Protein AF-M0NK54-F1 (afdb_monomer)

Nearest PDB structures (foldseek):
  3b08-assembly3_H  TM=5.889E-01  e=2.121E+00  Mus musculus
  2cr8-assembly1_A  TM=5.192E-01  e=7.440E+00  Homo sapiens

Foldseek 3Di:
DDPDDPVNVVVVVVVVCCVVCVVVCVVVVVVVVVVVVVPCPVVVVCVVVVVCDDDDDDVVNVVVVVQLPPPQDADPVPRHRDHPPDQADPPPRDGDPCPPPPPPPDPDDDDDDDDDDDD

Mean predicted aligned error: 20.12 Å

pLDDT: mean 71.03, std 16.87, range [41.09, 97.69]

Organism: NCBI:txid1227482

Secondary structure (DSSP, 8-state):
-----HHHHHHHHHHHHHHHHHHHHHHHHHHHHHHHHT-THHHHHHHHTT---S-PPPHHHHHHHHHHTTS--B-TTT-PBPPTT-SB-TTT--B----------------PPPP----

Sequence (119 aa):
MSTVTTAELVARLAVAALAIGGPTLLYLGLWRFLAWLRDDALVDRLAARGAIEEPRPAAVDVLASATAGVDGRRCPGCGSPIIAGATRCQRCRRALDREPDPGDGSVGTASEPPARRRD

Solvent-accessible surface area (backbone atoms only — not comparable to full-atom values): 7707 Å² total; per-residue (Å²): 134,86,82,77,49,73,67,60,53,52,51,52,51,51,51,51,48,44,67,66,46,37,63,57,51,52,48,52,49,51,51,51,50,55,56,54,75,57,44,56,73,58,54,50,54,35,52,75,65,63,67,68,63,75,85,73,75,50,76,66,48,52,53,48,48,63,59,34,56,75,71,71,44,55,36,92,87,74,64,46,79,40,54,82,90,56,58,48,39,90,85,79,63,45,75,45,81,79,70,78,77,80,87,64,84,70,87,74,87,82,77,89,82,82,88,81,82,88,135

Radius of gyration: 32.34 Å; Cα contacts (8 Å, |Δi|>4): 48; chains: 1; bounding box: 60×82×92 Å

Structure (mmCIF, N/CA/C/O backbone):
data_AF-M0NK54-F1
#
_entry.id   AF-M0NK54-F1
#
loop_
_atom_site.group_PDB
_atom_site.id
_atom_site.type_symbol
_atom_site.label_atom_id
_atom_site.label_alt_id
_atom_site.label_comp_id
_atom_site.label_asym_id
_atom_site.label_entity_id
_atom_site.label_seq_id
_atom_site.pdbx_PDB_ins_code
_atom_site.Cartn_x
_atom_site.Cartn_y
_atom_site.Cartn_z
_atom_site.occupancy
_atom_site.B_iso_or_equiv
_atom_site.auth_seq_id
_atom_site.auth_comp_id
_atom_site.auth_asym_id
_atom_site.auth_atom_id
_atom_site.pdbx_PDB_model_num
ATOM 1 N N . MET A 1 1 ? 26.879 10.551 -34.786 1.00 44.22 1 MET A N 1
ATOM 2 C CA . MET A 1 1 ? 25.578 9.965 -34.395 1.00 44.22 1 MET A CA 1
ATOM 3 C C . MET A 1 1 ? 25.880 8.704 -33.607 1.00 44.22 1 MET A C 1
ATOM 5 O O . MET A 1 1 ? 26.385 7.757 -34.190 1.00 44.22 1 MET A O 1
ATOM 9 N N . SER A 1 2 ? 25.709 8.731 -32.286 1.00 64.94 2 SER A N 1
ATOM 10 C CA . SER A 1 2 ? 26.017 7.589 -31.418 1.00 64.94 2 SER A CA 1
ATOM 11 C C . SER A 1 2 ? 24.992 6.484 -31.670 1.00 64.94 2 SER A C 1
ATOM 13 O O . SER A 1 2 ? 23.795 6.709 -31.499 1.00 64.94 2 SER A O 1
ATOM 15 N N . THR A 1 3 ? 25.436 5.317 -32.132 1.00 74.81 3 THR A N 1
ATOM 16 C CA . THR A 1 3 ? 24.569 4.152 -32.335 1.00 74.81 3 THR A CA 1
ATOM 17 C C . THR A 1 3 ? 24.114 3.637 -30.976 1.00 74.81 3 THR A C 1
ATOM 19 O O . THR A 1 3 ? 24.881 2.984 -30.271 1.00 74.81 3 THR A O 1
ATOM 22 N N . VAL A 1 4 ? 22.880 3.965 -30.593 1.00 80.94 4 VAL A N 1
ATOM 23 C CA . VAL A 1 4 ? 22.252 3.425 -29.385 1.00 80.94 4 VAL A CA 1
ATOM 24 C C . VAL A 1 4 ? 22.059 1.930 -29.593 1.00 80.94 4 VAL A C 1
ATOM 26 O O . VAL A 1 4 ? 21.452 1.501 -30.576 1.00 80.94 4 VAL A O 1
ATOM 29 N N . THR A 1 5 ? 22.601 1.132 -28.682 1.00 90.19 5 THR A N 1
ATOM 30 C CA . THR A 1 5 ? 22.465 -0.324 -28.751 1.00 90.19 5 THR A CA 1
ATOM 31 C C . THR A 1 5 ? 21.115 -0.752 -28.174 1.00 90.19 5 THR A C 1
ATOM 33 O O . THR A 1 5 ? 20.594 -0.126 -27.250 1.00 90.19 5 THR A O 1
ATOM 36 N N . THR A 1 6 ? 20.532 -1.842 -28.680 1.00 91.75 6 THR A N 1
ATOM 37 C CA . THR A 1 6 ? 19.256 -2.379 -28.169 1.00 91.75 6 THR A CA 1
ATOM 38 C C . THR A 1 6 ? 19.302 -2.626 -26.658 1.00 91.75 6 THR A C 1
ATOM 40 O O . THR A 1 6 ? 18.336 -2.344 -25.954 1.00 91.75 6 THR A O 1
ATOM 43 N N . ALA A 1 7 ? 20.446 -3.093 -26.146 1.00 91.50 7 ALA A N 1
ATOM 44 C CA . ALA A 1 7 ? 20.661 -3.338 -24.722 1.00 91.50 7 ALA A CA 1
ATOM 45 C C . ALA A 1 7 ? 20.542 -2.058 -23.875 1.00 91.50 7 ALA A C 1
ATOM 47 O O . ALA A 1 7 ? 19.894 -2.070 -22.830 1.00 91.50 7 ALA A O 1
ATOM 48 N N . GLU A 1 8 ? 21.106 -0.941 -24.341 1.00 92.94 8 GLU A N 1
ATOM 49 C CA . GLU A 1 8 ? 20.991 0.363 -23.675 1.00 92.94 8 GLU A CA 1
ATOM 50 C C . GLU A 1 8 ? 19.530 0.831 -23.604 1.00 92.94 8 GLU A C 1
ATOM 52 O O . GLU A 1 8 ? 19.076 1.360 -22.587 1.00 92.94 8 GLU A O 1
ATOM 57 N N . LEU A 1 9 ? 18.775 0.594 -24.675 1.00 94.94 9 LEU A N 1
ATOM 58 C CA . LEU A 1 9 ? 17.373 0.986 -24.784 1.00 94.94 9 LEU A CA 1
ATOM 59 C C . LEU A 1 9 ? 16.485 0.171 -23.833 1.00 94.94 9 LEU A C 1
ATOM 61 O O . LEU A 1 9 ? 15.668 0.739 -23.105 1.00 94.94 9 LEU A O 1
ATOM 65 N N . VAL A 1 10 ? 16.708 -1.144 -23.770 1.00 96.31 10 VAL A N 1
ATOM 66 C CA . VAL A 1 10 ? 16.043 -2.041 -22.813 1.00 96.31 10 VAL A CA 1
ATOM 67 C C . VAL A 1 10 ? 16.371 -1.645 -21.374 1.00 96.31 10 VAL A C 1
ATOM 69 O O . VAL A 1 10 ? 15.462 -1.558 -20.550 1.00 96.31 10 VAL A O 1
ATOM 72 N N . ALA A 1 11 ? 17.636 -1.342 -21.070 1.00 96.44 11 ALA A N 1
ATOM 73 C CA . ALA A 1 11 ? 18.041 -0.919 -19.732 1.00 96.44 11 ALA A CA 1
ATOM 74 C C . ALA A 1 11 ? 17.332 0.377 -19.305 1.00 96.44 11 ALA A C 1
ATOM 76 O O . ALA A 1 11 ? 16.788 0.448 -18.203 1.00 96.44 11 ALA A O 1
ATOM 77 N N . ARG A 1 12 ? 17.263 1.384 -20.185 1.00 95.94 12 ARG A N 1
ATOM 78 C CA . ARG A 1 12 ? 16.549 2.641 -19.898 1.00 95.94 12 ARG A CA 1
ATOM 79 C C . ARG A 1 12 ? 15.056 2.428 -19.685 1.00 95.94 12 ARG A C 1
ATOM 81 O O . ARG A 1 12 ? 14.497 3.011 -18.760 1.00 95.94 12 ARG A O 1
ATOM 88 N N . LEU A 1 13 ? 14.423 1.586 -20.500 1.00 96.69 13 LEU A N 1
ATOM 89 C CA . LEU A 1 13 ? 13.011 1.244 -20.332 1.00 96.69 13 LEU A CA 1
ATOM 90 C C . LEU A 1 13 ? 12.756 0.513 -19.014 1.00 96.69 13 LEU A C 1
ATOM 92 O O . LEU A 1 13 ? 11.796 0.841 -18.324 1.00 96.69 13 LEU A O 1
ATOM 96 N N . ALA A 1 14 ? 13.625 -0.423 -18.632 1.00 96.56 14 ALA A N 1
ATOM 97 C CA . ALA A 1 14 ? 13.516 -1.121 -17.357 1.00 96.56 14 ALA A CA 1
ATOM 98 C C . ALA A 1 14 ? 13.649 -0.154 -16.171 1.00 96.56 14 ALA A C 1
ATOM 100 O O . ALA A 1 14 ? 12.829 -0.189 -15.255 1.00 96.56 14 ALA A O 1
ATOM 101 N N . VAL A 1 15 ? 14.631 0.755 -16.212 1.00 97.50 15 VAL A N 1
ATOM 102 C CA . VAL A 1 15 ? 14.812 1.788 -15.180 1.00 97.50 15 VAL A CA 1
ATOM 103 C C . VAL A 1 15 ? 13.603 2.720 -15.122 1.00 97.50 15 VAL A C 1
ATOM 105 O O . VAL A 1 15 ? 13.113 2.998 -14.033 1.00 97.50 15 VAL A O 1
ATOM 108 N N . ALA A 1 16 ? 13.080 3.165 -16.267 1.00 97.56 16 ALA A N 1
ATOM 109 C CA . ALA A 1 16 ? 11.889 4.010 -16.317 1.00 97.56 16 ALA A CA 1
ATOM 110 C C . ALA A 1 16 ? 10.652 3.288 -15.758 1.00 97.56 16 ALA A C 1
ATOM 112 O O . ALA A 1 16 ? 9.930 3.847 -14.935 1.00 97.56 16 ALA A O 1
ATOM 113 N N . ALA A 1 17 ? 10.435 2.028 -16.141 1.00 97.44 17 ALA A N 1
ATOM 114 C CA . ALA A 1 17 ? 9.335 1.215 -15.635 1.00 97.44 17 ALA A CA 1
ATOM 115 C C . ALA A 1 17 ? 9.443 0.994 -14.120 1.00 97.44 17 ALA A C 1
ATOM 117 O O . ALA A 1 17 ? 8.443 1.112 -13.415 1.00 97.44 17 ALA A O 1
ATOM 118 N N . LEU A 1 18 ? 10.649 0.739 -13.603 1.00 96.44 18 LEU A N 1
ATOM 119 C CA . LEU A 1 18 ? 10.890 0.613 -12.168 1.00 96.44 18 LEU A CA 1
ATOM 120 C C . LEU A 1 18 ? 10.727 1.952 -11.439 1.00 96.44 18 LEU A C 1
ATOM 122 O O . LEU A 1 18 ? 10.186 1.974 -10.343 1.00 96.44 18 LEU A O 1
ATOM 126 N N . ALA A 1 19 ? 11.143 3.072 -12.025 1.00 97.19 19 ALA A N 1
ATOM 127 C CA . ALA A 1 19 ? 10.978 4.389 -11.411 1.00 97.19 19 ALA A CA 1
ATOM 128 C C . ALA A 1 19 ? 9.499 4.803 -11.317 1.00 97.19 19 ALA A C 1
ATOM 130 O O . ALA A 1 19 ? 9.091 5.402 -10.325 1.00 97.19 19 ALA A O 1
ATOM 131 N N . ILE A 1 20 ? 8.691 4.454 -12.324 1.00 96.75 20 ILE A N 1
ATOM 132 C CA . ILE A 1 20 ? 7.258 4.779 -12.378 1.00 96.75 20 ILE A CA 1
ATOM 133 C C . ILE A 1 20 ? 6.436 3.779 -11.556 1.00 96.75 20 ILE A C 1
ATOM 135 O O . ILE A 1 20 ? 5.618 4.172 -10.729 1.00 96.75 20 ILE A O 1
ATOM 139 N N . GLY A 1 21 ? 6.641 2.481 -11.780 1.00 97.69 21 GLY A N 1
ATOM 140 C CA . GLY A 1 21 ? 5.873 1.415 -11.138 1.00 97.69 21 GLY A CA 1
ATOM 141 C C . GLY A 1 21 ? 6.397 1.023 -9.759 1.00 97.69 21 GLY A C 1
ATOM 142 O O . GLY A 1 21 ? 5.640 0.510 -8.940 1.00 97.69 21 GLY A O 1
ATOM 143 N N . GLY A 1 22 ? 7.672 1.279 -9.474 1.00 96.31 22 GLY A N 1
ATOM 144 C CA . GLY A 1 22 ? 8.335 0.915 -8.222 1.00 96.31 22 GLY A CA 1
ATOM 145 C C . GLY A 1 22 ? 7.654 1.479 -6.981 1.00 96.31 22 GLY A C 1
ATOM 146 O O . GLY A 1 22 ? 7.365 0.687 -6.091 1.00 96.31 22 GLY A O 1
ATOM 147 N N . PRO A 1 23 ? 7.318 2.781 -6.904 1.00 96.56 23 PRO A N 1
ATOM 148 C CA . PRO A 1 23 ? 6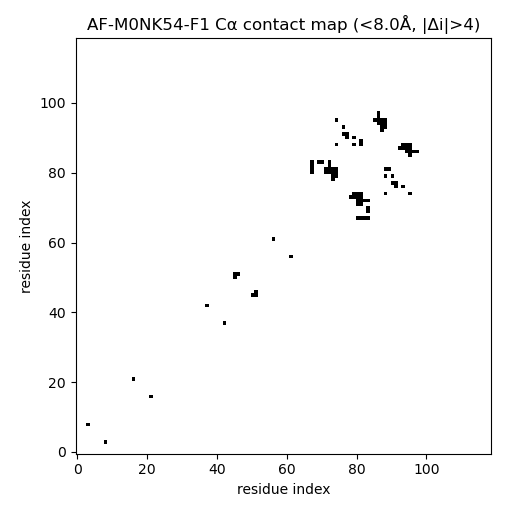.595 3.335 -5.760 1.00 96.56 23 PRO A CA 1
ATOM 149 C C . PRO A 1 23 ? 5.255 2.635 -5.515 1.00 96.56 23 PRO A C 1
ATOM 151 O O . PRO A 1 23 ? 4.918 2.328 -4.374 1.00 96.56 23 PRO A O 1
ATOM 154 N N . THR A 1 24 ? 4.511 2.320 -6.578 1.00 97.31 24 THR A N 1
ATOM 155 C CA . THR A 1 24 ? 3.226 1.615 -6.485 1.00 97.31 24 THR A CA 1
ATOM 156 C C . THR A 1 24 ? 3.407 0.162 -6.058 1.00 97.31 24 THR A C 1
ATOM 158 O O . THR A 1 24 ? 2.693 -0.304 -5.176 1.00 97.31 24 THR A O 1
ATOM 161 N N . LEU A 1 25 ? 4.375 -0.555 -6.634 1.00 96.56 25 LEU A N 1
ATOM 162 C CA . LEU A 1 25 ? 4.691 -1.933 -6.252 1.00 96.56 25 LEU A CA 1
ATOM 163 C C . LEU A 1 25 ? 5.199 -2.014 -4.811 1.00 96.56 25 LEU A C 1
ATOM 165 O O . LEU A 1 25 ? 4.790 -2.905 -4.073 1.00 96.56 25 LEU A O 1
ATOM 169 N N . LEU A 1 26 ? 6.040 -1.068 -4.394 1.00 96.44 26 LEU A N 1
ATOM 170 C CA . LEU A 1 26 ? 6.545 -0.955 -3.030 1.00 96.44 26 LEU A CA 1
ATOM 171 C C . LEU A 1 26 ? 5.412 -0.637 -2.055 1.00 96.44 26 LEU A C 1
ATOM 173 O O . LEU A 1 26 ? 5.325 -1.263 -1.003 1.00 96.44 26 LEU A O 1
ATOM 177 N N . TYR A 1 27 ? 4.504 0.266 -2.426 1.00 96.19 27 TYR A N 1
ATOM 178 C CA . TYR A 1 27 ? 3.310 0.564 -1.643 1.00 96.19 27 TYR A CA 1
ATOM 179 C C . TYR A 1 27 ? 2.400 -0.659 -1.502 1.00 96.19 27 TYR A C 1
ATOM 181 O O . TYR A 1 27 ? 2.024 -1.011 -0.388 1.00 96.19 27 TYR A O 1
ATOM 189 N N . LEU A 1 28 ? 2.070 -1.336 -2.604 1.00 96.50 28 LEU A N 1
ATOM 190 C CA . LEU A 1 28 ? 1.218 -2.526 -2.583 1.00 96.50 28 LEU A CA 1
ATOM 191 C C . LEU A 1 28 ? 1.880 -3.681 -1.832 1.00 96.50 28 LEU A C 1
ATOM 193 O O . LE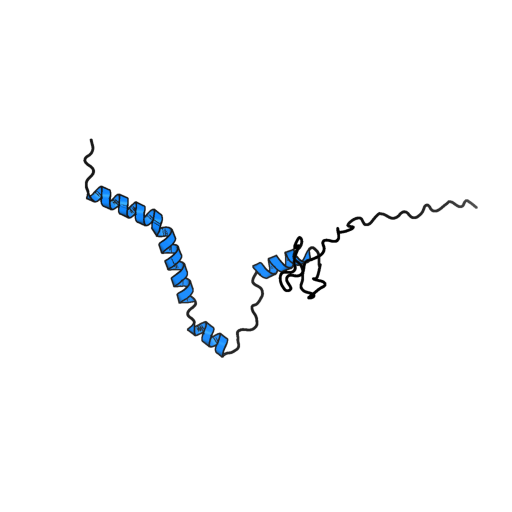U A 1 28 ? 1.205 -4.393 -1.092 1.00 96.50 28 LEU A O 1
ATOM 197 N N . GLY A 1 29 ? 3.192 -3.847 -1.992 1.00 95.75 29 GLY A N 1
ATOM 198 C CA . GLY A 1 29 ? 3.989 -4.822 -1.259 1.00 95.75 29 GLY A CA 1
ATOM 199 C C . GLY A 1 29 ? 3.962 -4.544 0.238 1.00 95.75 29 GLY A C 1
ATOM 200 O O . GLY A 1 29 ? 3.620 -5.434 1.011 1.00 95.75 29 GLY A O 1
ATOM 201 N N . LEU A 1 30 ? 4.231 -3.302 0.647 1.00 94.31 30 LEU A N 1
ATOM 202 C CA . LEU A 1 30 ? 4.159 -2.878 2.043 1.00 94.31 30 LEU A CA 1
ATOM 203 C C . LEU A 1 30 ? 2.747 -3.049 2.603 1.00 94.31 30 LEU A C 1
ATOM 205 O O . LEU A 1 30 ? 2.581 -3.585 3.691 1.00 94.31 30 LEU A O 1
ATOM 209 N N . TRP A 1 31 ? 1.724 -2.637 1.860 1.00 94.25 31 TRP A N 1
ATOM 210 C CA . TRP A 1 31 ? 0.332 -2.769 2.273 1.00 94.25 31 TRP A CA 1
ATOM 211 C C . TRP A 1 31 ? -0.062 -4.234 2.461 1.00 94.25 31 TRP A C 1
ATOM 213 O O . TRP A 1 31 ? -0.614 -4.588 3.500 1.00 94.25 31 TRP A O 1
ATOM 223 N N . ARG A 1 32 ? 0.281 -5.106 1.503 1.00 90.94 32 ARG A N 1
ATOM 224 C CA . ARG A 1 32 ? 0.028 -6.548 1.596 1.00 90.94 32 ARG A CA 1
ATOM 225 C C . ARG A 1 32 ? 0.809 -7.171 2.746 1.00 90.94 32 ARG A C 1
ATOM 227 O O . ARG A 1 32 ? 0.253 -7.987 3.466 1.00 90.94 32 ARG A O 1
ATOM 234 N N . PHE A 1 33 ? 2.067 -6.782 2.933 1.00 86.94 33 PHE A N 1
ATOM 235 C CA . PHE A 1 33 ? 2.903 -7.261 4.029 1.00 86.94 33 PHE A CA 1
ATOM 236 C C . PHE A 1 33 ? 2.349 -6.835 5.390 1.00 86.94 33 PHE A C 1
ATOM 238 O O . PHE A 1 33 ? 2.280 -7.651 6.298 1.00 86.94 33 PHE A O 1
ATOM 245 N N . LEU A 1 34 ? 1.891 -5.590 5.527 1.00 86.06 34 LEU A N 1
ATOM 246 C CA . LEU A 1 34 ? 1.244 -5.098 6.743 1.00 86.06 34 LEU A CA 1
ATOM 247 C C . LEU A 1 34 ? -0.119 -5.747 6.983 1.00 86.06 34 LEU A C 1
ATOM 249 O O . LEU A 1 34 ? -0.476 -5.960 8.137 1.00 86.06 34 LEU A O 1
ATOM 253 N N . ALA A 1 35 ? -0.881 -6.040 5.926 1.00 83.31 35 ALA A N 1
ATOM 254 C CA . ALA A 1 35 ? -2.129 -6.793 6.016 1.00 83.31 35 ALA A CA 1
ATOM 255 C C . ALA A 1 35 ? -1.865 -8.246 6.430 1.00 83.31 35 ALA A C 1
ATOM 257 O O . ALA A 1 35 ? -2.582 -8.774 7.267 1.00 83.31 35 ALA A O 1
ATOM 258 N N . TRP A 1 36 ? -0.795 -8.849 5.910 1.00 83.56 36 TRP A N 1
ATOM 259 C CA . TRP A 1 36 ? -0.360 -10.190 6.279 1.00 83.56 36 TRP A CA 1
ATOM 260 C C . TRP A 1 36 ? 0.188 -10.252 7.706 1.00 83.56 36 TRP A C 1
ATOM 262 O O . TRP A 1 36 ? -0.190 -11.133 8.449 1.00 83.56 36 TRP A O 1
ATOM 272 N N . LEU A 1 37 ? 1.011 -9.298 8.152 1.00 74.31 37 LEU A N 1
ATOM 273 C CA . LEU A 1 37 ? 1.467 -9.218 9.550 1.00 74.31 37 LEU A CA 1
ATOM 274 C C . LEU A 1 37 ? 0.324 -8.988 10.540 1.00 74.31 37 LEU A C 1
ATOM 276 O O . LEU A 1 37 ? 0.456 -9.300 11.721 1.00 74.31 37 LEU A O 1
ATOM 280 N N . ARG A 1 38 ? -0.790 -8.427 10.063 1.00 69.00 38 ARG A N 1
ATOM 281 C CA . ARG A 1 38 ? -2.032 -8.314 10.825 1.00 69.00 38 ARG A CA 1
ATOM 282 C C . ARG A 1 38 ? -2.715 -9.671 11.039 1.00 69.00 38 ARG A C 1
ATOM 284 O O . ARG A 1 38 ? -3.741 -9.668 11.709 1.00 69.00 38 ARG A O 1
ATOM 291 N N . ASP A 1 39 ? -2.137 -10.754 10.494 1.00 66.31 39 ASP A N 1
ATOM 292 C CA . ASP A 1 39 ? -2.734 -12.073 10.309 1.00 66.31 39 ASP A CA 1
ATOM 293 C C . ASP A 1 39 ? -3.666 -12.458 11.446 1.00 66.31 39 ASP A C 1
ATOM 295 O O . ASP A 1 39 ? -3.331 -12.471 12.643 1.00 66.31 39 ASP A O 1
ATOM 299 N N . ASP A 1 40 ? -4.850 -12.806 10.983 1.00 61.06 40 ASP A N 1
ATOM 300 C CA . ASP A 1 40 ? -6.112 -12.890 11.682 1.00 61.06 40 ASP A CA 1
ATOM 301 C C . ASP A 1 40 ? -6.095 -13.927 12.806 1.00 61.06 40 ASP A C 1
ATOM 303 O O . ASP A 1 40 ? -6.926 -13.891 13.696 1.00 61.06 40 ASP A O 1
ATOM 307 N N . ALA A 1 41 ? -5.068 -14.772 12.895 1.00 62.75 41 ALA A N 1
ATOM 308 C CA . ALA A 1 41 ? -4.909 -15.735 13.977 1.00 62.75 41 ALA A CA 1
ATOM 309 C C . ALA A 1 41 ? -4.758 -15.097 15.373 1.00 62.75 41 ALA A C 1
ATOM 311 O O . ALA A 1 41 ? -5.142 -15.718 16.368 1.00 62.75 41 ALA A O 1
ATOM 312 N N . LEU A 1 42 ? -4.172 -13.899 15.487 1.00 61.84 42 LEU A N 1
ATOM 313 C CA . LEU A 1 42 ? -4.077 -13.180 16.768 1.00 61.84 42 LEU A CA 1
ATOM 314 C C . LEU A 1 42 ? -5.349 -12.376 17.061 1.00 61.84 42 LEU A C 1
ATOM 316 O O . LEU A 1 42 ? -5.806 -12.373 18.206 1.00 61.84 42 LEU A O 1
ATOM 320 N N . VAL A 1 43 ? -5.937 -11.753 16.037 1.00 66.12 43 VAL A N 1
ATOM 321 C CA . VAL A 1 43 ? -7.198 -11.001 16.137 1.00 66.12 43 VAL A CA 1
ATOM 322 C C . VAL A 1 43 ? -8.362 -11.941 16.439 1.00 66.12 43 VAL A C 1
ATOM 324 O O . VAL A 1 43 ? -9.098 -11.675 17.378 1.00 66.12 43 VAL A O 1
ATOM 327 N N . ASP A 1 44 ? -8.463 -13.085 15.766 1.00 66.62 44 ASP A N 1
ATOM 328 C CA . ASP A 1 44 ? -9.471 -14.123 16.007 1.00 66.62 44 ASP A CA 1
ATOM 329 C C . ASP A 1 44 ? -9.334 -14.720 17.403 1.00 66.62 44 ASP A C 1
ATOM 331 O O . ASP A 1 44 ? -10.332 -14.965 18.073 1.00 66.62 44 ASP A O 1
ATOM 335 N N . ARG A 1 45 ? -8.106 -14.908 17.906 1.00 66.12 45 ARG A N 1
ATOM 336 C CA . ARG A 1 45 ? -7.895 -15.356 19.294 1.00 66.12 45 ARG A CA 1
ATOM 337 C C . ARG A 1 45 ? -8.278 -14.288 20.316 1.00 66.12 45 ARG A C 1
ATOM 339 O O . ARG A 1 45 ? -8.718 -14.649 21.404 1.00 66.12 45 ARG A O 1
ATOM 346 N N . LEU A 1 46 ? -8.097 -13.002 20.015 1.00 68.19 46 LEU A N 1
ATOM 347 C CA . LEU A 1 46 ? -8.518 -11.892 20.880 1.00 68.19 46 LEU A CA 1
ATOM 348 C C . LEU A 1 46 ? -10.038 -11.678 20.821 1.00 68.19 46 LEU A C 1
ATOM 350 O O . LEU A 1 46 ? -10.665 -11.514 21.866 1.00 68.19 46 LEU A O 1
ATOM 354 N N . ALA A 1 47 ? -10.634 -11.771 19.634 1.00 72.00 47 ALA A N 1
ATOM 355 C CA . ALA A 1 47 ? -12.073 -11.732 19.400 1.00 72.00 47 ALA A CA 1
ATOM 356 C C . ALA A 1 47 ? -12.775 -12.913 20.084 1.00 72.00 47 ALA A C 1
ATOM 358 O O . ALA A 1 47 ? -13.733 -12.712 20.826 1.00 72.00 47 ALA A O 1
ATOM 359 N N . ALA A 1 48 ? -12.243 -14.131 19.939 1.00 75.25 48 ALA A N 1
ATOM 360 C CA . ALA A 1 48 ? -12.754 -15.328 20.608 1.00 75.25 48 ALA A CA 1
ATOM 361 C C . ALA A 1 48 ? -12.590 -15.282 22.138 1.00 75.25 48 ALA A C 1
ATOM 363 O O . ALA A 1 48 ? -13.356 -15.918 22.856 1.00 75.25 48 ALA A O 1
ATOM 364 N N . ARG A 1 4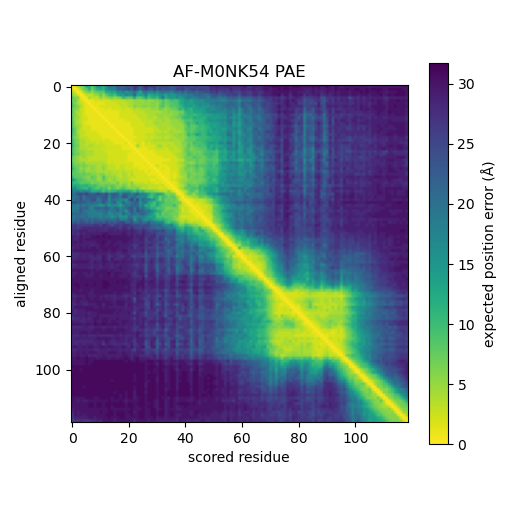9 ? -11.615 -14.520 22.655 1.00 68.56 49 ARG A N 1
ATOM 365 C CA . ARG A 1 49 ? -11.446 -14.252 24.096 1.00 68.56 49 ARG A CA 1
ATOM 366 C C . ARG A 1 49 ? -12.302 -13.085 24.603 1.00 68.56 49 ARG A C 1
ATOM 368 O O . ARG A 1 49 ? -12.189 -12.745 25.776 1.00 68.56 49 ARG A O 1
ATOM 375 N N . GLY A 1 50 ? -13.121 -12.465 23.748 1.00 62.50 50 GLY A N 1
ATOM 376 C CA . GLY A 1 50 ? -13.951 -11.313 24.112 1.00 62.50 50 GLY A CA 1
ATOM 377 C C . GLY A 1 50 ? -13.151 -10.046 24.432 1.00 62.50 50 GLY A C 1
ATOM 378 O O . GLY A 1 50 ? -13.668 -9.154 25.088 1.00 62.50 50 GLY A O 1
ATOM 379 N N . ALA A 1 51 ? -11.890 -9.958 23.995 1.00 55.69 51 ALA A N 1
ATOM 380 C CA . ALA A 1 51 ? -10.992 -8.838 24.292 1.00 55.69 51 ALA A CA 1
ATOM 381 C C . ALA A 1 51 ? -11.142 -7.649 23.323 1.00 55.69 51 ALA A C 1
ATOM 383 O O . ALA A 1 51 ? -10.392 -6.678 23.425 1.00 55.69 51 ALA A O 1
ATOM 384 N N . ILE A 1 52 ? -12.097 -7.711 22.388 1.00 48.78 52 ILE A N 1
ATOM 385 C CA . ILE A 1 52 ? -12.559 -6.530 21.653 1.00 48.78 52 ILE A CA 1
ATOM 386 C C . ILE A 1 52 ? -13.614 -5.844 22.526 1.00 48.78 52 ILE A C 1
ATOM 388 O O . ILE A 1 52 ? -14.813 -5.933 22.281 1.00 48.78 52 ILE A O 1
ATOM 392 N N . GLU A 1 53 ? -13.136 -5.188 23.581 1.00 55.12 53 GLU A N 1
ATOM 393 C CA . GLU A 1 53 ? -13.834 -4.038 24.154 1.00 55.12 53 GLU A CA 1
ATOM 394 C C . GLU A 1 53 ? -13.933 -2.970 23.049 1.00 55.12 53 GLU A C 1
ATOM 396 O O . GLU A 1 53 ? -13.018 -2.865 22.223 1.00 55.12 53 GLU A O 1
ATOM 401 N N . GLU A 1 54 ? -15.038 -2.223 23.001 1.00 54.69 54 GLU A N 1
ATOM 402 C CA . GLU A 1 54 ? -15.337 -1.217 21.972 1.00 54.69 54 GLU A CA 1
ATOM 403 C C . GLU A 1 54 ? -14.107 -0.386 21.540 1.00 54.69 54 GLU A C 1
ATOM 405 O O . GLU A 1 54 ? -13.263 -0.055 22.382 1.00 54.69 54 GLU A O 1
ATOM 410 N N . PRO A 1 55 ? -13.995 -0.016 20.243 1.00 54.84 55 PRO A N 1
ATOM 411 C CA . PRO A 1 55 ? -12.877 0.762 19.718 1.00 54.84 55 PRO A CA 1
ATOM 412 C C . PRO A 1 55 ? -12.527 1.943 20.630 1.00 54.84 55 PRO A C 1
ATOM 414 O O . PRO A 1 55 ? -13.276 2.915 20.727 1.00 54.84 55 PRO A O 1
ATOM 417 N N . ARG A 1 56 ? -11.374 1.872 21.312 1.00 60.19 56 ARG A N 1
ATOM 418 C CA . ARG A 1 56 ? -10.839 3.037 22.019 1.00 60.19 56 ARG A CA 1
ATOM 419 C C . ARG A 1 56 ? -10.589 4.137 20.987 1.00 60.19 56 ARG A C 1
ATOM 421 O O . ARG A 1 56 ? -10.001 3.835 19.946 1.00 60.19 56 ARG A O 1
ATOM 428 N N . PRO A 1 57 ? -11.003 5.383 21.274 1.00 51.47 57 PRO A N 1
ATOM 429 C CA . PRO A 1 57 ? -10.914 6.487 20.331 1.00 51.47 57 PRO A CA 1
ATOM 430 C C . PRO A 1 57 ? -9.480 6.607 19.822 1.00 51.47 57 PRO A C 1
ATOM 432 O O . PRO A 1 57 ? -8.533 6.724 20.608 1.00 51.47 57 PRO A O 1
ATOM 435 N N . ALA A 1 58 ? -9.314 6.545 18.504 1.00 58.81 58 ALA A N 1
ATOM 436 C CA . ALA A 1 58 ? -8.030 6.807 17.883 1.00 58.81 58 ALA A CA 1
ATOM 437 C C . ALA A 1 58 ? -7.640 8.268 18.166 1.00 58.81 58 ALA A C 1
ATOM 439 O O . ALA A 1 58 ? -8.492 9.110 18.437 1.00 58.81 58 ALA A O 1
ATOM 440 N N . ALA A 1 59 ? -6.356 8.621 18.080 1.00 55.91 59 ALA A N 1
ATOM 441 C CA . ALA A 1 59 ? -5.915 10.006 18.303 1.00 55.91 59 ALA A CA 1
ATOM 442 C C . ALA A 1 59 ? -6.660 11.027 17.408 1.00 55.91 59 ALA A C 1
ATOM 444 O O . ALA A 1 59 ? -6.840 12.182 17.789 1.00 55.91 59 ALA A O 1
ATOM 445 N N . VAL A 1 60 ? -7.160 10.575 16.251 1.00 59.66 60 VAL A N 1
ATOM 446 C CA . VAL A 1 60 ? -8.048 11.347 15.369 1.00 59.66 60 VAL A CA 1
ATOM 447 C C . VAL A 1 60 ? -9.416 11.632 15.993 1.00 59.66 60 VAL A C 1
ATOM 449 O O . VAL A 1 60 ? -9.933 12.725 15.807 1.00 59.66 60 VAL A O 1
ATOM 452 N N . ASP A 1 61 ? -9.965 10.718 16.793 1.00 58.28 61 ASP A N 1
ATOM 453 C CA . ASP A 1 61 ? -11.226 10.898 17.518 1.00 58.28 61 ASP A CA 1
ATOM 454 C C . ASP A 1 61 ? -11.051 11.842 18.711 1.00 58.28 61 ASP A C 1
ATOM 456 O O . ASP A 1 61 ? -11.974 12.577 19.055 1.00 58.28 61 ASP A O 1
ATOM 460 N N . VAL A 1 62 ? -9.857 11.890 19.315 1.00 60.00 62 VAL A N 1
ATOM 461 C CA . VAL A 1 62 ? -9.513 12.864 20.368 1.00 60.00 62 VAL A CA 1
ATOM 462 C C . VAL A 1 62 ? -9.356 14.268 19.776 1.00 60.00 62 VAL A C 1
ATOM 464 O O . VAL A 1 62 ? -9.873 15.231 20.332 1.00 60.00 62 VAL A O 1
ATOM 467 N N . LEU A 1 63 ? -8.726 14.399 18.602 1.00 56.91 63 LEU A N 1
ATOM 468 C CA . LEU A 1 63 ? -8.691 15.667 17.861 1.00 56.91 63 LEU A CA 1
ATOM 469 C C . LEU A 1 63 ? -10.086 16.090 17.382 1.00 56.91 63 LEU A C 1
ATOM 471 O O . LEU A 1 63 ? -10.443 17.265 17.470 1.00 56.91 63 LEU A O 1
ATOM 475 N N . ALA A 1 64 ? -10.890 15.144 16.896 1.00 59.03 64 ALA A N 1
ATOM 476 C CA . ALA A 1 64 ? -12.258 15.399 16.465 1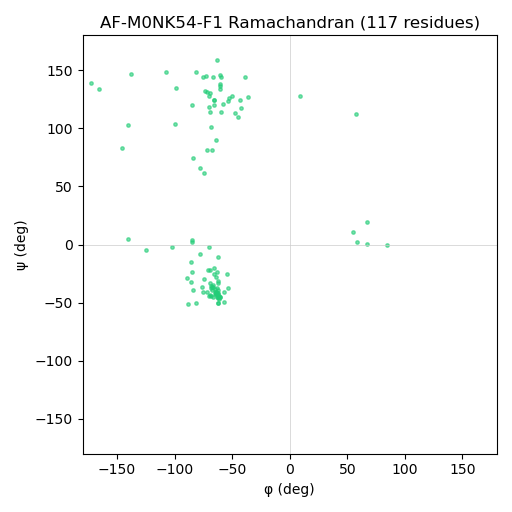.00 59.03 64 ALA A CA 1
ATOM 477 C C . ALA A 1 64 ? -13.163 15.780 17.645 1.00 59.03 64 ALA A C 1
ATOM 479 O O . ALA A 1 64 ? -14.007 16.652 17.497 1.00 59.03 64 ALA A O 1
ATOM 480 N N . SER A 1 65 ? -12.975 15.197 18.831 1.00 56.97 65 SER A N 1
ATOM 481 C CA . SER A 1 65 ? -13.725 15.569 20.041 1.00 56.97 65 SER A CA 1
ATOM 482 C C . SER A 1 65 ? -13.235 16.880 20.660 1.00 56.97 65 SER A C 1
ATOM 484 O O . SER A 1 65 ? -14.063 17.690 21.076 1.00 56.97 65 SER A O 1
ATOM 486 N N . ALA A 1 66 ? -11.927 17.155 20.630 1.00 59.12 66 ALA A N 1
ATOM 487 C CA . ALA A 1 66 ? -11.363 18.445 21.030 1.00 59.12 66 ALA A CA 1
ATOM 488 C C . ALA A 1 66 ? -11.858 19.596 20.137 1.00 59.12 66 ALA A C 1
ATOM 490 O O . ALA A 1 66 ? -12.069 20.705 20.618 1.00 59.12 66 ALA A O 1
ATOM 491 N N . THR A 1 67 ? -12.098 19.330 18.849 1.00 58.16 67 THR A N 1
ATOM 492 C CA . THR A 1 67 ? -12.640 20.321 17.904 1.00 58.16 67 THR A CA 1
ATOM 493 C C . THR A 1 67 ? -14.172 20.343 17.855 1.00 58.16 67 THR A C 1
ATOM 495 O O . THR A 1 67 ? -14.754 21.404 17.642 1.00 58.16 67 THR A O 1
ATOM 498 N N . ALA A 1 68 ? -14.857 19.227 18.125 1.00 56.09 68 ALA A N 1
ATOM 499 C CA . ALA A 1 68 ? -16.320 19.176 18.233 1.00 56.09 68 ALA A CA 1
ATOM 500 C C . ALA A 1 68 ? -16.850 19.880 19.495 1.00 56.09 68 ALA A C 1
ATOM 502 O O . ALA A 1 68 ? -18.010 20.289 19.535 1.00 56.09 68 ALA A O 1
ATOM 503 N N . GLY A 1 69 ? -16.007 20.033 20.520 1.00 48.00 69 GLY A N 1
ATOM 504 C CA . GLY A 1 69 ? -16.337 20.714 21.770 1.00 48.00 69 GLY A CA 1
ATOM 505 C C . GLY A 1 69 ? -16.325 22.242 21.712 1.00 48.00 69 GLY A C 1
ATOM 506 O O . GLY A 1 69 ? -16.757 22.856 22.680 1.00 48.00 69 GLY A O 1
ATOM 507 N N . VAL A 1 70 ? -15.875 22.868 20.617 1.00 53.56 70 VAL A N 1
ATOM 508 C CA . VAL A 1 70 ? -15.723 24.336 20.580 1.00 53.56 70 VAL A CA 1
ATOM 509 C C . VAL A 1 70 ? -17.074 25.073 20.603 1.00 53.56 70 VAL A C 1
ATOM 511 O O . VAL A 1 70 ? -17.120 26.187 21.101 1.00 53.56 70 VAL A O 1
ATOM 514 N N . ASP A 1 71 ? -18.187 24.428 20.215 1.00 56.25 71 ASP A N 1
ATOM 515 C CA . ASP A 1 71 ? -19.524 25.059 20.246 1.00 56.25 71 ASP A CA 1
ATOM 516 C C . ASP A 1 71 ? -20.603 24.297 21.040 1.00 56.25 71 ASP A C 1
ATOM 518 O O . ASP A 1 71 ? -21.729 24.776 21.146 1.00 56.25 71 ASP A O 1
ATOM 522 N N . GLY A 1 72 ? -20.338 23.092 21.563 1.00 59.19 72 GLY A N 1
ATOM 523 C CA . GLY A 1 72 ? -21.264 22.356 22.452 1.00 59.19 72 GLY A CA 1
ATOM 524 C C . GLY A 1 72 ? -22.677 22.030 21.915 1.00 59.19 72 GLY A C 1
ATOM 525 O O . GLY A 1 72 ? -23.487 21.442 22.637 1.00 59.19 72 GLY A O 1
ATOM 526 N N . ARG A 1 73 ? -23.009 22.381 20.665 1.00 67.12 73 ARG A N 1
ATOM 527 C CA . ARG A 1 73 ? -24.357 22.233 20.096 1.00 67.12 73 ARG A CA 1
ATOM 528 C C . ARG A 1 73 ? -24.715 20.758 19.889 1.00 67.12 73 ARG A C 1
ATOM 530 O O . ARG A 1 73 ? -23.969 19.996 19.277 1.00 67.12 73 ARG A O 1
ATOM 537 N N . ARG A 1 74 ? -25.894 20.346 20.368 1.00 72.19 74 ARG A N 1
ATOM 538 C CA . ARG A 1 74 ? -26.468 19.006 20.145 1.00 72.19 74 ARG A CA 1
ATOM 539 C C . ARG A 1 74 ? -27.633 19.073 19.171 1.00 72.19 74 ARG A C 1
ATOM 541 O O . ARG A 1 74 ? -28.369 20.053 19.129 1.00 72.19 74 ARG A O 1
ATOM 548 N N . CYS A 1 75 ? -27.824 18.005 18.405 1.00 77.19 75 CYS A N 1
ATOM 549 C CA . CYS A 1 75 ? -28.953 17.899 17.494 1.00 77.19 75 CYS A CA 1
ATOM 550 C C . CYS A 1 75 ? -30.273 17.839 18.276 1.00 77.19 75 CYS A C 1
ATOM 552 O O . CYS A 1 75 ? -30.442 16.910 19.067 1.00 77.19 75 CYS A O 1
ATOM 554 N N . PRO A 1 76 ? -31.244 18.733 18.006 1.00 70.50 76 PRO A N 1
ATOM 555 C CA . PRO A 1 76 ? -32.545 18.704 18.678 1.00 70.50 76 PRO A CA 1
ATOM 556 C C . PRO A 1 76 ? -33.354 17.444 18.334 1.00 70.50 76 PRO A C 1
ATOM 558 O O . PRO A 1 76 ? -34.254 17.058 19.067 1.00 70.50 76 PRO A O 1
ATOM 561 N N . GLY A 1 77 ? -33.028 16.771 17.225 1.00 73.56 77 GLY A N 1
ATOM 562 C CA . GLY A 1 77 ? -33.730 15.565 16.794 1.00 73.56 77 GLY A CA 1
ATOM 563 C C . GLY A 1 77 ? -33.221 14.256 17.400 1.00 73.56 77 GLY A C 1
ATOM 564 O O . GLY A 1 77 ? -34.009 13.331 17.552 1.00 73.56 77 GLY A O 1
ATOM 565 N N . CYS A 1 78 ? -31.923 14.133 17.687 1.00 79.38 78 CYS A N 1
ATOM 566 C CA . CYS A 1 78 ? -31.322 12.858 18.115 1.00 79.38 78 CYS A CA 1
ATOM 567 C C . CYS A 1 78 ? -30.275 12.991 19.230 1.00 79.38 78 CYS A C 1
ATOM 569 O O . CYS A 1 78 ? -29.597 12.015 19.547 1.00 79.38 78 CYS A O 1
ATOM 571 N N . GLY A 1 79 ? -30.078 14.194 19.775 1.00 71.56 79 GLY A N 1
ATOM 572 C CA . GLY A 1 79 ? -29.163 14.467 20.886 1.00 71.56 79 GLY A CA 1
ATOM 573 C C . GLY A 1 79 ? -27.674 14.289 20.576 1.00 71.56 79 GLY A C 1
ATOM 574 O O . GLY A 1 79 ? -26.847 14.494 21.458 1.00 71.56 79 GLY A O 1
ATOM 575 N N . SER A 1 80 ? -27.309 13.918 19.345 1.00 75.56 80 SER A N 1
ATOM 576 C CA . SER A 1 80 ? -25.907 13.708 18.967 1.00 75.56 80 SER A CA 1
ATOM 577 C C . SER A 1 80 ? -25.163 15.043 18.842 1.00 75.56 80 SER A C 1
ATOM 579 O O . SER A 1 80 ? -25.778 16.023 18.405 1.00 75.56 80 SER A O 1
ATOM 581 N N . PRO A 1 81 ? -23.869 15.103 19.210 1.00 75.06 81 PRO A N 1
ATOM 582 C CA . PRO A 1 81 ? -23.071 16.318 19.079 1.00 75.06 81 PRO A CA 1
ATOM 583 C C . PRO A 1 81 ? -22.994 16.748 17.611 1.00 75.06 81 PRO A C 1
ATOM 585 O O . PRO A 1 81 ? -22.878 15.915 16.706 1.00 75.06 81 PRO A O 1
ATOM 588 N N . ILE A 1 82 ? -23.114 18.051 17.375 1.00 70.81 82 ILE A N 1
ATOM 589 C CA . ILE A 1 82 ? -23.041 18.662 16.050 1.00 70.81 82 ILE A CA 1
ATOM 590 C C . ILE A 1 82 ? -21.633 19.221 15.857 1.00 70.81 82 ILE A C 1
ATOM 592 O O . ILE A 1 82 ? -21.105 19.909 16.724 1.00 70.81 82 ILE A O 1
ATOM 596 N N . ILE A 1 83 ? -21.051 18.965 14.687 1.00 70.06 83 ILE A N 1
ATOM 597 C CA . ILE A 1 83 ? -19.790 19.579 14.261 1.00 70.06 83 ILE A CA 1
ATOM 598 C C . ILE A 1 83 ? -20.062 21.044 13.891 1.00 70.06 83 ILE A C 1
ATOM 600 O O . ILE A 1 83 ? -21.004 21.319 13.143 1.00 70.06 83 ILE A O 1
ATOM 604 N N . ALA A 1 84 ? -19.249 21.978 14.388 1.00 66.69 84 ALA A N 1
ATOM 605 C CA . ALA A 1 84 ? -19.385 23.404 14.090 1.00 66.69 84 ALA A CA 1
ATOM 606 C C . ALA A 1 84 ? -19.492 23.655 12.570 1.00 66.69 84 ALA A C 1
ATOM 608 O O . ALA A 1 84 ? -18.693 23.153 11.781 1.00 66.69 84 ALA A O 1
ATOM 609 N N . GLY A 1 85 ? -20.526 24.393 12.149 1.00 66.75 85 GLY A N 1
ATOM 610 C CA . GLY A 1 85 ? -20.803 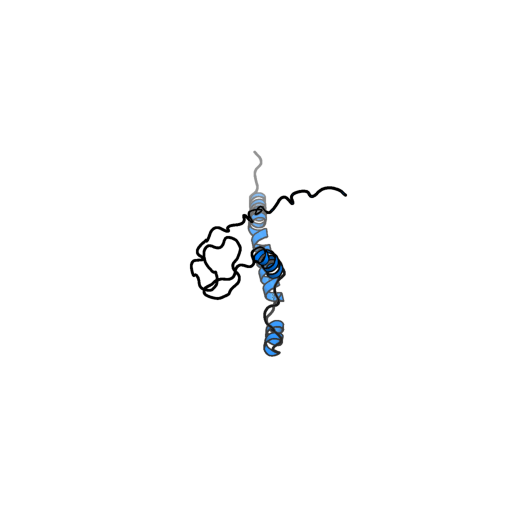24.684 10.736 1.00 66.75 85 GLY A CA 1
ATOM 611 C C . GLY A 1 85 ? -21.595 23.618 9.961 1.00 66.75 85 GLY A C 1
ATOM 612 O O . GLY A 1 85 ? -21.901 23.836 8.788 1.00 66.75 85 GLY A O 1
ATOM 613 N N . ALA A 1 86 ? -21.978 22.492 10.574 1.00 67.69 86 ALA A N 1
ATOM 614 C CA . ALA A 1 86 ? -22.811 21.489 9.911 1.00 67.69 86 ALA A CA 1
ATOM 615 C C . ALA A 1 86 ? -24.256 21.987 9.698 1.00 67.69 86 ALA A C 1
ATOM 617 O O . ALA A 1 86 ? -24.934 22.389 10.638 1.00 67.69 86 ALA A O 1
ATOM 618 N N . THR A 1 87 ? -24.759 21.896 8.463 1.00 74.12 87 THR A N 1
ATOM 619 C CA . THR A 1 87 ? -26.157 22.228 8.104 1.00 74.12 87 THR A CA 1
ATOM 620 C C . THR A 1 87 ? -27.123 21.058 8.306 1.00 74.12 87 THR A C 1
ATOM 622 O O . THR A 1 87 ? -28.341 21.232 8.308 1.00 74.12 87 THR A O 1
ATOM 625 N N . ARG A 1 88 ? -26.592 19.841 8.467 1.00 79.25 88 ARG A N 1
ATOM 626 C CA . ARG A 1 88 ? -27.357 18.619 8.729 1.00 79.25 88 ARG A CA 1
ATOM 627 C C . ARG A 1 88 ? -26.672 17.769 9.785 1.00 79.25 88 ARG A C 1
ATOM 629 O O . ARG A 1 88 ? -25.447 17.688 9.839 1.00 79.25 88 ARG A O 1
ATOM 636 N N . CYS A 1 89 ? -27.468 17.077 10.592 1.00 80.50 89 CYS A N 1
ATOM 637 C CA . CYS A 1 89 ? -26.941 16.111 11.546 1.00 80.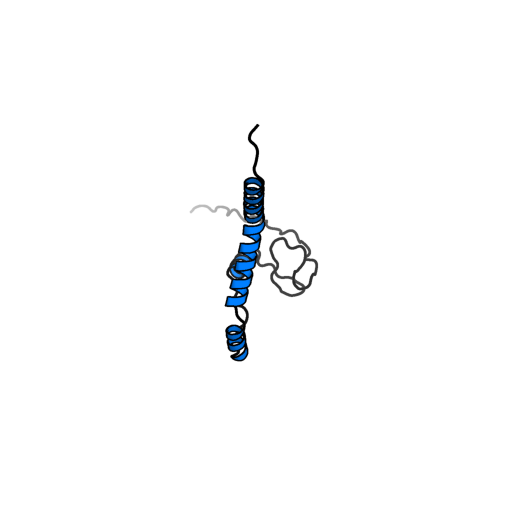50 89 CYS A CA 1
ATOM 638 C C . CYS A 1 89 ? -26.423 14.858 10.825 1.00 80.50 89 CYS A C 1
ATOM 640 O O . CYS A 1 89 ? -27.152 14.243 10.051 1.00 80.50 89 CYS A O 1
ATOM 642 N N . GLN A 1 90 ? -25.206 14.414 11.144 1.00 77.44 90 GLN A N 1
ATOM 643 C CA . GLN A 1 90 ? -24.615 13.210 10.546 1.00 77.44 90 GLN A CA 1
ATOM 644 C C . GLN A 1 90 ? -25.382 11.920 10.886 1.00 77.44 90 GLN A C 1
ATOM 646 O O . GLN A 1 90 ? -25.402 10.982 10.094 1.00 77.44 90 GLN A O 1
ATOM 651 N N . ARG A 1 91 ? -26.058 11.873 12.042 1.00 76.06 91 ARG A N 1
ATOM 652 C CA . ARG A 1 91 ? -26.738 10.660 12.518 1.00 76.06 91 ARG A CA 1
ATOM 653 C C . ARG A 1 91 ? -28.171 10.534 12.010 1.00 76.06 91 ARG A C 1
ATOM 655 O O . ARG A 1 91 ? -28.545 9.501 11.473 1.00 76.06 91 ARG A O 1
ATOM 662 N N . CYS A 1 92 ? -28.982 11.577 12.180 1.00 84.00 92 CYS A N 1
ATOM 663 C CA . CYS A 1 92 ? -30.402 11.545 11.809 1.00 84.00 92 CYS A CA 1
ATOM 664 C C . CYS A 1 92 ? -30.706 12.259 10.484 1.00 84.00 92 CYS A C 1
ATOM 666 O O . CYS A 1 92 ? -31.861 12.289 10.066 1.00 84.00 92 CYS A O 1
ATOM 668 N N . ARG A 1 93 ? -29.694 12.859 9.835 1.00 80.94 93 ARG A N 1
ATOM 669 C CA . ARG A 1 93 ? -29.786 13.608 8.565 1.00 80.94 93 ARG A CA 1
ATOM 670 C C . ARG A 1 93 ? -30.801 14.755 8.537 1.00 80.94 93 ARG A C 1
ATOM 672 O O . ARG A 1 93 ? -31.051 15.313 7.466 1.00 80.94 93 ARG A O 1
ATOM 679 N N . ARG A 1 94 ? -31.352 15.141 9.693 1.00 77.75 94 ARG A N 1
ATOM 680 C CA . ARG A 1 94 ? -32.231 16.307 9.820 1.00 77.75 94 ARG A CA 1
ATOM 681 C C . ARG A 1 94 ? -31.453 17.590 9.561 1.00 77.75 94 ARG A C 1
ATOM 683 O O . ARG A 1 94 ? -30.275 17.678 9.918 1.00 77.75 94 ARG A O 1
ATOM 690 N N . ALA A 1 95 ? -32.131 18.551 8.937 1.00 80.00 95 ALA A N 1
ATOM 691 C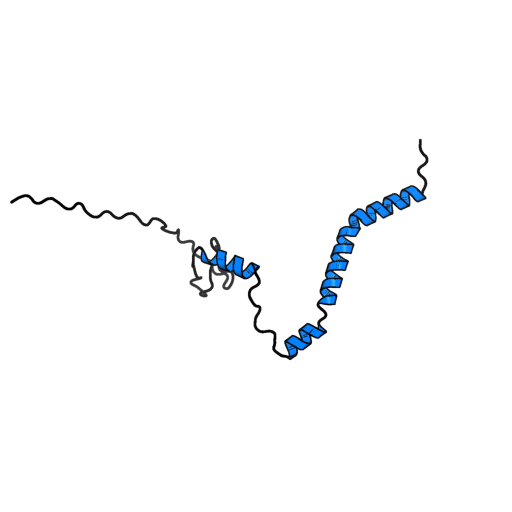 CA . ALA A 1 95 ? -31.642 19.915 8.826 1.00 80.00 95 ALA A CA 1
ATOM 692 C C . ALA A 1 95 ? -31.459 20.493 10.232 1.00 80.00 95 ALA A C 1
ATOM 694 O O . ALA A 1 95 ? -32.262 20.236 11.131 1.00 80.00 95 ALA A O 1
ATOM 695 N N . LEU A 1 96 ? -30.344 21.183 10.422 1.00 75.81 96 LEU A N 1
ATOM 696 C CA . LEU A 1 96 ? -30.077 21.966 11.612 1.00 75.81 96 LEU A CA 1
ATOM 697 C C . LEU A 1 96 ? -30.402 23.393 11.205 1.00 75.81 96 LEU A C 1
ATOM 699 O O . LEU A 1 96 ? -29.661 23.982 10.417 1.00 75.81 96 LEU A O 1
ATOM 703 N N . ASP A 1 97 ? -31.550 23.896 11.648 1.00 62.75 97 ASP A N 1
ATOM 704 C CA . ASP A 1 97 ? -31.942 25.267 11.357 1.00 62.75 97 ASP A CA 1
ATOM 705 C C . ASP A 1 97 ? -30.863 26.175 11.949 1.00 62.75 97 ASP A C 1
ATOM 707 O O . ASP A 1 97 ? -30.583 26.151 13.151 1.00 62.75 97 ASP A O 1
ATOM 711 N N . ARG A 1 98 ? -30.151 26.875 11.063 1.00 54.38 98 ARG A N 1
ATOM 712 C CA . ARG A 1 98 ? -29.106 27.823 11.431 1.00 54.38 98 ARG A CA 1
ATOM 713 C C . ARG A 1 98 ? -29.809 29.032 12.030 1.00 54.38 98 ARG A C 1
ATOM 715 O O . ARG A 1 98 ? -30.009 30.016 11.328 1.00 54.38 98 ARG A O 1
ATOM 722 N N . GLU A 1 99 ? -30.179 28.956 13.300 1.00 53.06 99 GLU A N 1
ATOM 723 C CA . GLU A 1 99 ? -30.471 30.172 14.045 1.00 53.06 99 GLU A CA 1
ATOM 724 C C . GLU A 1 99 ? -29.140 30.936 14.142 1.00 53.06 99 GLU A C 1
ATOM 726 O O . GLU A 1 99 ? -28.142 30.358 14.600 1.00 53.06 99 GLU A O 1
ATOM 731 N N . PRO A 1 100 ? -29.045 32.169 13.614 1.00 48.66 100 PRO A N 1
ATOM 732 C CA . PRO A 1 100 ? -27.860 32.987 13.782 1.00 48.66 100 PRO A CA 1
ATOM 733 C C . PRO A 1 100 ? -27.631 33.155 15.278 1.00 48.66 100 PRO A C 1
ATOM 735 O O . PRO A 1 100 ? -28.503 33.636 15.990 1.00 48.66 100 PRO A O 1
ATOM 738 N N . ASP A 1 101 ? -26.466 32.716 15.730 1.00 47.25 101 ASP A N 1
ATOM 739 C CA . ASP A 1 101 ? -25.941 32.981 17.059 1.00 47.25 101 ASP A CA 1
ATOM 740 C C . ASP A 1 101 ? -26.082 34.484 17.370 1.00 47.25 101 ASP A C 1
ATOM 742 O O . ASP A 1 101 ? -25.417 35.286 16.705 1.00 47.25 101 ASP A O 1
ATOM 746 N N . PRO A 1 102 ? -26.925 34.912 18.334 1.00 49.19 102 PRO A N 1
ATOM 747 C CA . PRO A 1 102 ? -26.840 36.252 18.884 1.00 49.19 102 PRO A CA 1
ATOM 748 C C . PRO A 1 102 ? -25.660 36.249 19.864 1.00 49.19 102 PRO A C 1
ATOM 750 O O . PRO A 1 102 ? -25.816 36.369 21.077 1.00 49.19 102 PRO A O 1
ATOM 753 N N . GLY A 1 103 ? -24.461 36.065 19.309 1.00 54.22 103 GLY A N 1
ATOM 754 C CA . GLY A 1 103 ? -23.175 36.286 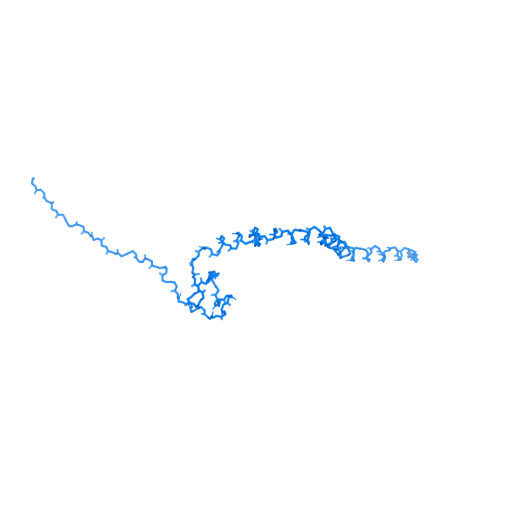19.952 1.00 54.22 103 GLY A CA 1
ATOM 755 C C . GLY A 1 103 ? -22.913 37.784 20.062 1.00 54.22 103 GLY A C 1
ATOM 756 O O . GLY A 1 103 ? -21.982 38.317 19.471 1.00 54.22 103 GLY A O 1
ATOM 757 N N . ASP A 1 104 ? -23.791 38.457 20.789 1.00 43.44 104 ASP A N 1
ATOM 758 C CA . ASP A 1 104 ? -23.693 39.843 21.214 1.00 43.44 104 ASP A CA 1
ATOM 759 C C . ASP A 1 104 ? -24.354 39.861 22.592 1.00 43.44 104 ASP A C 1
ATOM 761 O O . ASP A 1 104 ? -25.551 40.087 22.766 1.00 43.44 104 ASP A O 1
ATOM 765 N N . GLY A 1 105 ? -23.559 39.496 23.597 1.00 46.47 105 GLY A N 1
ATOM 766 C CA . GLY A 1 105 ? -23.837 39.884 24.967 1.00 46.47 105 GLY A CA 1
ATOM 767 C C . GLY A 1 105 ? -23.660 41.389 25.050 1.00 46.47 105 GLY A C 1
ATOM 768 O O . GLY A 1 105 ? -22.604 41.867 25.463 1.00 46.47 105 GLY A O 1
ATOM 769 N N . SER A 1 106 ? -24.691 42.110 24.623 1.00 42.50 106 SER A N 1
ATOM 770 C CA . SER A 1 106 ? -24.880 43.530 24.834 1.00 42.50 106 SER A CA 1
ATOM 771 C C . SER A 1 106 ? -24.487 43.854 26.272 1.00 42.50 106 SER A C 1
ATOM 773 O O . SER A 1 106 ? -25.097 43.343 27.218 1.00 42.50 106 SER A O 1
ATOM 775 N N . VAL A 1 107 ? -23.457 44.683 26.440 1.00 50.00 107 VAL A N 1
ATOM 776 C CA . VAL A 1 107 ? -23.131 45.320 27.715 1.00 50.00 107 VAL A CA 1
ATOM 777 C C . VAL A 1 107 ? -24.313 46.226 28.051 1.00 50.00 107 VAL A C 1
ATOM 779 O O . VAL A 1 107 ? -24.405 47.371 27.614 1.00 50.00 107 VAL A O 1
ATOM 782 N N . GLY A 1 108 ? -25.275 45.643 28.762 1.00 41.09 108 GLY A N 1
ATOM 783 C CA . GLY A 1 108 ? -26.459 46.299 29.277 1.00 41.09 108 GLY A CA 1
ATOM 784 C C . GLY A 1 108 ? -26.068 47.268 30.382 1.00 41.09 108 GLY A C 1
ATOM 785 O O . GLY A 1 108 ? -25.586 46.883 31.444 1.00 41.09 108 GLY A O 1
ATOM 786 N N . THR A 1 109 ? -26.290 48.537 30.084 1.00 50.09 109 THR A N 1
ATOM 787 C CA . THR A 1 109 ? -26.294 49.703 30.960 1.00 50.09 109 THR A CA 1
ATOM 788 C C . THR A 1 109 ? -27.008 49.473 32.296 1.00 50.09 109 THR A C 1
ATOM 790 O O . THR A 1 109 ? -28.200 49.173 32.307 1.00 50.09 109 THR A O 1
ATOM 793 N N . ALA A 1 110 ? -26.312 49.717 33.406 1.00 47.94 110 ALA A N 1
ATOM 794 C CA . ALA A 1 110 ? -26.856 50.181 34.688 1.00 47.94 110 ALA A CA 1
ATOM 795 C C . ALA A 1 110 ? -25.666 50.509 35.606 1.00 47.94 110 ALA A C 1
ATOM 797 O O . ALA A 1 110 ? -24.712 49.747 35.650 1.00 47.94 110 ALA A O 1
ATOM 798 N N . SER A 1 111 ? -25.592 51.558 36.406 1.00 49.41 111 SER A N 1
ATOM 799 C CA . SER A 1 111 ? -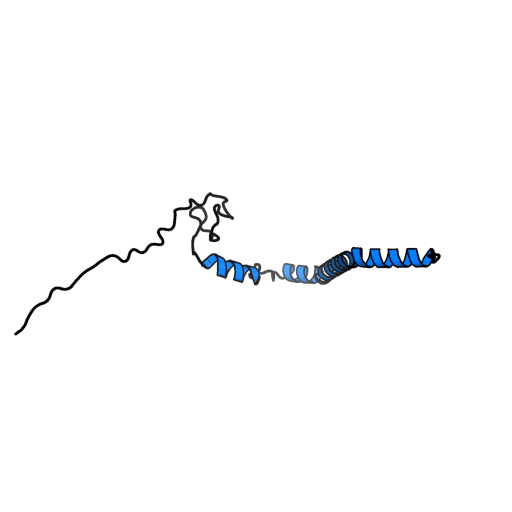26.364 52.774 36.590 1.00 49.41 111 SER A CA 1
ATOM 800 C C . SER A 1 111 ? -25.451 53.644 37.448 1.00 49.41 111 SER A C 1
ATOM 802 O O . SER A 1 111 ? -24.849 53.173 38.413 1.00 49.41 111 SER A O 1
ATOM 804 N N . GLU A 1 112 ? -25.327 54.900 37.063 1.00 51.34 112 GLU A N 1
ATOM 805 C CA . GLU A 1 112 ? -24.665 55.955 37.815 1.00 51.34 112 GLU A CA 1
ATOM 806 C C . GLU A 1 112 ? -25.220 56.043 39.254 1.00 51.34 112 GLU A C 1
ATOM 808 O O . GLU A 1 112 ? -26.438 56.149 39.421 1.00 51.34 112 GLU A O 1
ATOM 813 N N . PRO A 1 113 ? -24.387 55.993 40.311 1.00 64.06 113 PRO A N 1
ATOM 814 C CA . PRO A 1 113 ? -24.836 56.306 41.662 1.00 64.06 113 PRO A CA 1
ATOM 815 C C . PRO A 1 113 ? -24.765 57.828 41.901 1.00 64.06 113 PRO A C 1
ATOM 817 O O . PRO A 1 113 ? -23.679 58.408 41.824 1.00 64.06 113 PRO A O 1
ATOM 820 N N . PRO A 1 114 ? -25.882 58.513 42.220 1.00 57.44 114 PRO A N 1
ATOM 821 C CA . PRO A 1 114 ? -25.847 59.929 42.561 1.00 57.44 114 PRO A CA 1
ATOM 822 C C . PRO A 1 114 ? -25.303 60.176 43.977 1.00 57.44 114 PRO A C 1
ATOM 824 O O . PRO A 1 114 ? -25.573 59.447 44.931 1.00 57.44 114 PRO A O 1
ATOM 827 N N . ALA A 1 115 ? -24.563 61.276 44.096 1.00 60.47 115 ALA A N 1
ATOM 828 C CA . ALA A 1 115 ? -23.930 61.796 45.301 1.00 60.47 115 ALA A CA 1
ATOM 829 C C . ALA A 1 115 ? -24.895 62.145 46.462 1.00 60.47 115 ALA A C 1
ATOM 831 O O . ALA A 1 115 ? -25.955 62.735 46.254 1.00 60.47 115 ALA A O 1
ATOM 832 N N . ARG A 1 116 ? -24.437 61.941 47.708 1.00 59.56 116 ARG A N 1
ATOM 833 C CA . ARG A 1 116 ? -24.812 62.723 48.914 1.00 59.56 116 ARG A CA 1
ATOM 834 C C . ARG A 1 116 ? -23.551 62.928 49.764 1.00 59.56 116 ARG A C 1
ATOM 836 O O . ARG A 1 116 ? -22.943 61.955 50.181 1.00 59.56 116 ARG A O 1
ATOM 843 N N . ARG A 1 117 ? -22.942 64.120 49.735 1.00 60.25 117 ARG A N 1
ATOM 844 C CA . ARG A 1 117 ? -23.099 65.267 50.667 1.00 60.25 117 ARG A CA 1
ATOM 845 C C . ARG A 1 117 ? -22.803 64.952 52.143 1.00 60.25 117 ARG A C 1
ATOM 847 O O . ARG A 1 117 ? -23.567 64.238 52.773 1.00 60.25 117 ARG A O 1
ATOM 854 N N . ARG A 1 118 ? -21.697 65.568 52.599 1.00 53.06 118 ARG A N 1
ATOM 855 C CA . ARG A 1 118 ? -21.416 66.247 53.884 1.00 53.06 118 ARG A CA 1
ATOM 856 C C . ARG A 1 118 ? -22.478 66.096 54.981 1.00 53.06 118 ARG A C 1
ATOM 858 O O . ARG A 1 118 ? -23.621 66.464 54.731 1.00 53.06 118 ARG A O 1
ATOM 865 N N . ASP A 1 119 ? -22.056 65.673 56.172 1.00 59.22 119 ASP A N 1
ATOM 866 C CA . ASP A 1 119 ? -21.742 66.558 57.312 1.00 59.22 119 ASP A CA 1
ATOM 867 C C . ASP A 1 119 ? -20.769 65.861 58.280 1.00 59.22 119 ASP A C 1
ATOM 869 O O . ASP A 1 119 ? -20.822 64.611 58.364 1.00 59.22 119 ASP A O 1
#